Protein AF-A0A815Z453-F1 (afdb_monomer_lite)

Sequence (58 aa):
MGQASLGLLQRQYYENETNITIAYRQFISNLARTLTNDTSMIDQDVKEIFDFDKNISK

Secondary structure (DSSP, 8-state):
------SSSSTHHHHS--HHHHHHHHHHHHHHHHH-S--SSHHHHHHHHHHHHHHHT-

Structure (mmCIF, N/CA/C/O backbone):
data_AF-A0A815Z453-F1
#
_entry.id   AF-A0A815Z453-F1
#
loop_
_atom_site.group_PDB
_atom_site.id
_atom_site.type_symbol
_atom_site.label_atom_id
_atom_site.label_alt_id
_atom_site.label_comp_id
_at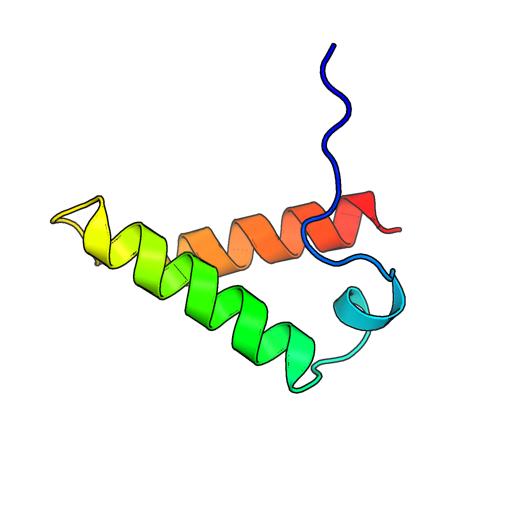om_site.label_asym_id
_atom_site.label_entity_id
_atom_site.label_seq_id
_atom_site.pdbx_PDB_ins_code
_atom_site.Cartn_x
_atom_site.Cartn_y
_atom_site.Cartn_z
_atom_site.occupancy
_atom_site.B_iso_or_equiv
_atom_site.auth_seq_id
_atom_site.auth_comp_id
_atom_site.auth_asym_id
_atom_site.auth_atom_id
_atom_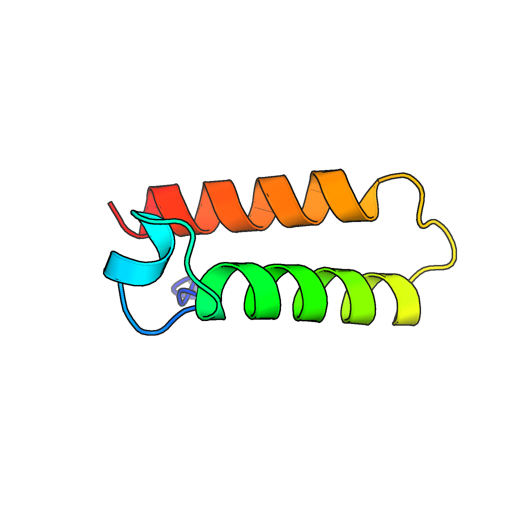site.pdbx_PDB_model_num
ATOM 1 N N . MET A 1 1 ? -15.873 13.174 -13.069 1.00 37.53 1 MET A N 1
ATOM 2 C CA . MET A 1 1 ? -15.018 13.179 -11.864 1.00 37.53 1 MET A CA 1
ATOM 3 C C . MET A 1 1 ? -15.116 11.790 -11.259 1.00 37.53 1 MET A C 1
ATOM 5 O O . MET A 1 1 ? -16.206 11.421 -10.846 1.00 37.53 1 MET A O 1
ATOM 9 N N . GLY A 1 2 ? -14.066 10.970 -11.343 1.00 46.16 2 GLY A N 1
ATOM 10 C CA . GLY A 1 2 ? -14.091 9.639 -10.729 1.00 46.16 2 GLY A CA 1
ATOM 11 C C . GLY A 1 2 ? -14.025 9.788 -9.213 1.00 46.16 2 GLY A C 1
ATOM 12 O O . GLY A 1 2 ? -13.134 10.475 -8.722 1.00 46.16 2 GLY A O 1
ATOM 13 N N . GLN A 1 3 ? -14.973 9.209 -8.476 1.00 52.59 3 GLN A N 1
ATOM 14 C CA . GLN A 1 3 ? -14.819 9.071 -7.029 1.00 52.59 3 GLN A CA 1
ATOM 15 C C . GLN A 1 3 ? -13.638 8.132 -6.781 1.00 52.59 3 GLN A C 1
ATOM 17 O O . GLN A 1 3 ? -13.668 6.978 -7.211 1.00 52.59 3 GLN A O 1
ATOM 22 N N . ALA A 1 4 ? -12.596 8.631 -6.115 1.00 60.00 4 ALA A N 1
ATOM 23 C CA . ALA A 1 4 ? -11.557 7.769 -5.578 1.00 60.00 4 ALA A CA 1
ATOM 24 C C . ALA A 1 4 ? -12.227 6.820 -4.578 1.00 60.00 4 ALA A C 1
ATOM 26 O O . ALA A 1 4 ? -12.782 7.256 -3.571 1.00 60.00 4 ALA A O 1
ATOM 27 N N . SER A 1 5 ? -12.255 5.534 -4.914 1.00 69.38 5 SER A N 1
ATOM 28 C CA . SER A 1 5 ? -12.715 4.496 -3.999 1.00 69.38 5 SER A CA 1
ATOM 29 C C . SER A 1 5 ? -11.542 4.087 -3.118 1.00 69.38 5 SER A C 1
ATOM 31 O O . SER A 1 5 ? -10.436 3.906 -3.623 1.00 69.38 5 SER A O 1
ATOM 33 N N . LEU A 1 6 ? -11.782 3.956 -1.814 1.00 79.56 6 LEU A N 1
ATOM 34 C CA . LEU A 1 6 ? -10.780 3.462 -0.872 1.00 79.56 6 LEU A CA 1
AT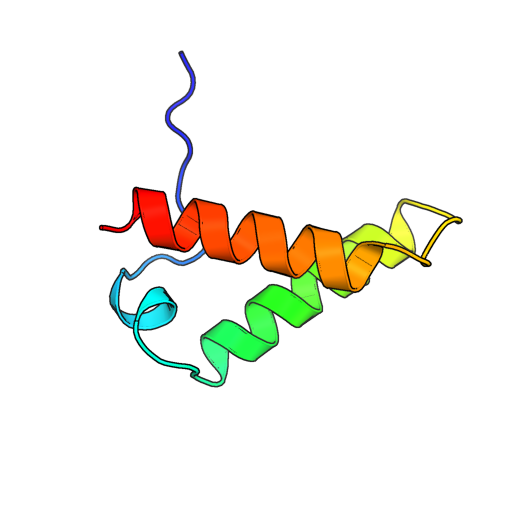OM 35 C C . LEU A 1 6 ? -10.378 2.028 -1.243 1.00 79.56 6 LEU A C 1
ATOM 37 O O . LEU A 1 6 ? -11.242 1.205 -1.554 1.00 79.56 6 LEU A O 1
ATOM 41 N N . GLY A 1 7 ? -9.081 1.716 -1.178 1.00 79.25 7 GLY A N 1
ATOM 42 C CA . GLY A 1 7 ? -8.592 0.359 -1.436 1.00 79.25 7 GLY A CA 1
ATOM 43 C C . GLY A 1 7 ? -8.985 -0.663 -0.360 1.00 79.25 7 GLY A C 1
ATOM 44 O O . GLY A 1 7 ? -9.061 -1.857 -0.644 1.00 79.25 7 GLY A O 1
ATOM 45 N N . LEU A 1 8 ? -9.287 -0.212 0.863 1.00 85.81 8 LEU A N 1
ATOM 46 C CA . LEU A 1 8 ? -9.824 -1.031 1.950 1.00 85.81 8 LEU A CA 1
ATOM 47 C C . LEU A 1 8 ? -11.289 -0.670 2.220 1.00 85.81 8 LEU A C 1
ATOM 49 O O . LEU A 1 8 ? -11.646 0.495 2.374 1.00 85.81 8 LEU A O 1
ATOM 53 N N . LEU A 1 9 ? -12.135 -1.698 2.341 1.00 79.19 9 LEU A N 1
ATOM 54 C CA . LEU A 1 9 ? -13.596 -1.560 2.433 1.00 79.19 9 LEU A CA 1
ATOM 55 C C . LEU A 1 9 ? -14.096 -0.893 3.721 1.00 79.19 9 LEU A C 1
ATOM 57 O O . LEU A 1 9 ? -15.229 -0.420 3.765 1.00 79.19 9 LEU A O 1
ATOM 61 N N . GLN A 1 10 ? -13.296 -0.901 4.789 1.00 84.25 10 GLN A N 1
ATOM 62 C CA . GLN A 1 10 ? -13.705 -0.373 6.087 1.00 84.25 10 GLN A CA 1
ATOM 63 C C . GLN A 1 10 ? -12.681 0.627 6.607 1.00 84.25 10 GLN A C 1
ATOM 65 O O . GLN A 1 10 ? -11.487 0.333 6.684 1.00 84.25 10 GLN A O 1
ATOM 70 N N . ARG A 1 11 ? -13.180 1.784 7.051 1.00 82.12 11 ARG A N 1
ATOM 71 C CA . ARG A 1 11 ? -12.380 2.873 7.624 1.00 82.12 11 ARG A CA 1
ATOM 72 C C . ARG A 1 11 ? -11.477 2.418 8.774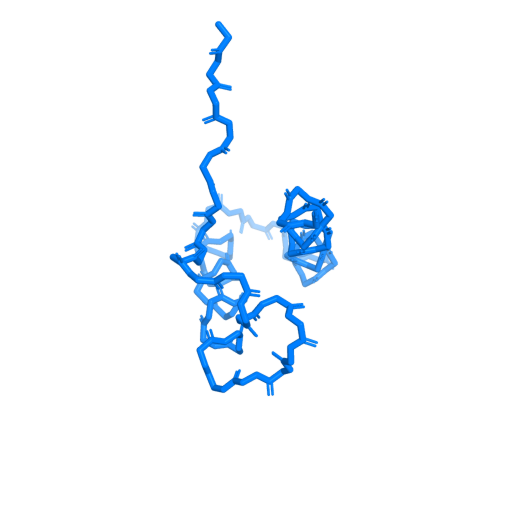 1.00 82.12 11 ARG A C 1
ATOM 74 O O . ARG A 1 11 ? -10.339 2.865 8.862 1.00 82.12 11 ARG A O 1
ATOM 81 N N . GLN A 1 12 ? -11.941 1.474 9.599 1.00 86.25 12 GLN A N 1
ATOM 82 C CA . GLN A 1 12 ? -11.183 0.951 10.743 1.00 86.25 12 GLN A CA 1
ATOM 83 C C . GLN A 1 12 ? -9.804 0.374 10.371 1.00 86.25 12 GLN A C 1
ATOM 85 O O . GLN A 1 12 ? -8.900 0.356 11.206 1.00 86.25 12 GLN A O 1
ATOM 90 N N . TYR A 1 13 ? -9.607 -0.051 9.117 1.00 89.06 13 TYR A N 1
ATOM 91 C CA . TYR A 1 13 ? -8.319 -0.567 8.644 1.00 89.06 13 TYR A CA 1
ATOM 92 C C . TYR A 1 13 ? -7.274 0.525 8.351 1.00 89.06 13 TYR A C 1
ATOM 94 O O . TYR A 1 13 ? -6.093 0.208 8.196 1.00 89.06 13 TYR A O 1
ATOM 102 N N . TYR A 1 14 ? -7.685 1.795 8.299 1.00 86.25 14 TYR A N 1
ATOM 103 C CA . TYR A 1 14 ? -6.801 2.959 8.158 1.00 86.25 14 TYR A CA 1
ATOM 104 C C . TYR A 1 14 ? -6.429 3.598 9.508 1.00 86.25 14 TYR A C 1
ATOM 106 O O . TYR A 1 14 ? -5.471 4.375 9.603 1.00 86.25 14 TYR A O 1
ATOM 114 N N . GLU A 1 15 ? -7.178 3.275 10.563 1.00 85.00 15 GLU A N 1
ATOM 115 C CA . GLU A 1 15 ? -6.985 3.820 11.909 1.00 85.00 15 GLU A CA 1
ATOM 116 C C . GLU A 1 15 ? -5.949 3.020 12.702 1.00 85.00 15 GLU A C 1
ATOM 118 O O . GLU A 1 15 ? -5.088 3.620 13.346 1.00 85.00 15 GLU A O 1
ATOM 123 N N . ASN A 1 16 ? -5.976 1.689 12.579 1.00 83.00 16 ASN A N 1
ATOM 124 C CA . ASN A 1 16 ? -5.081 0.777 13.287 1.00 83.00 16 ASN A CA 1
ATOM 125 C C . ASN A 1 16 ? -4.229 -0.042 12.313 1.00 83.00 16 ASN A C 1
ATOM 127 O O . ASN A 1 16 ? -4.700 -0.455 11.252 1.00 83.00 16 ASN A O 1
ATOM 131 N N . GLU A 1 17 ? -2.984 -0.329 12.693 1.00 82.00 17 GLU A N 1
ATOM 132 C CA . GLU A 1 17 ? -2.167 -1.288 11.957 1.00 82.00 17 GLU A CA 1
ATOM 133 C C . GLU A 1 17 ? -2.677 -2.706 12.235 1.00 82.00 17 GLU A C 1
ATOM 135 O O . GLU A 1 17 ? -2.595 -3.216 13.350 1.00 82.00 17 GLU A O 1
ATOM 140 N N . THR A 1 18 ? -3.256 -3.329 11.212 1.00 88.31 18 THR A N 1
ATOM 141 C CA . THR A 1 18 ? -3.787 -4.694 11.276 1.00 88.31 18 THR A CA 1
ATOM 142 C C . THR A 1 18 ? -3.098 -5.581 10.245 1.00 88.31 18 THR A C 1
ATOM 144 O O . THR A 1 18 ? -2.487 -5.089 9.294 1.00 88.31 18 THR A O 1
ATOM 147 N N . ASN A 1 19 ? -3.260 -6.902 10.361 1.00 91.06 19 ASN A N 1
ATOM 148 C CA . ASN A 1 19 ? -2.791 -7.841 9.333 1.00 91.06 19 ASN A CA 1
ATOM 149 C C . ASN A 1 19 ? -3.354 -7.510 7.939 1.00 91.06 19 ASN A C 1
ATOM 151 O O . ASN A 1 19 ? -2.665 -7.695 6.941 1.00 91.06 19 ASN A O 1
ATOM 155 N N . ILE A 1 20 ? -4.577 -6.970 7.870 1.00 90.25 20 ILE A N 1
ATOM 156 C CA . ILE A 1 20 ? -5.209 -6.526 6.619 1.00 90.25 20 ILE A CA 1
ATOM 157 C C . ILE A 1 20 ? -4.464 -5.316 6.044 1.00 90.25 20 ILE A C 1
ATOM 159 O O . ILE A 1 20 ? -4.138 -5.297 4.859 1.00 90.25 20 ILE A O 1
ATOM 163 N N . THR A 1 21 ? -4.127 -4.341 6.888 1.00 90.38 21 THR A N 1
ATOM 164 C CA . THR A 1 21 ? -3.347 -3.154 6.510 1.00 90.38 21 THR A CA 1
ATOM 165 C C . THR A 1 21 ? -1.961 -3.533 5.980 1.00 90.38 21 THR A C 1
ATOM 167 O O . THR A 1 21 ? -1.503 -3.001 4.968 1.00 90.38 21 THR A O 1
ATOM 170 N N . ILE A 1 22 ? -1.297 -4.486 6.638 1.00 91.19 22 ILE A N 1
ATOM 171 C CA . ILE A 1 22 ? 0.016 -4.993 6.223 1.00 91.19 22 ILE A CA 1
ATOM 172 C C . ILE A 1 22 ? -0.091 -5.702 4.868 1.00 91.19 22 ILE A C 1
ATOM 174 O O . ILE A 1 22 ? 0.668 -5.375 3.954 1.00 91.19 22 ILE A O 1
ATOM 178 N N . ALA A 1 23 ? -1.056 -6.613 4.717 1.00 93.38 23 ALA A N 1
ATOM 179 C CA . ALA A 1 23 ? -1.270 -7.359 3.478 1.00 93.38 23 ALA A CA 1
ATOM 180 C C . ALA A 1 23 ? -1.585 -6.435 2.290 1.00 93.38 23 ALA A C 1
ATOM 182 O O . ALA A 1 23 ? -1.066 -6.642 1.195 1.00 93.38 23 ALA A O 1
ATOM 183 N N . TYR A 1 24 ? -2.373 -5.380 2.508 1.00 92.88 24 TYR A N 1
ATOM 184 C CA . TYR A 1 24 ? -2.681 -4.378 1.486 1.00 92.88 24 TYR A CA 1
ATOM 185 C C . TYR A 1 24 ? -1.433 -3.642 0.988 1.00 92.88 24 TYR A C 1
ATOM 187 O O . TYR A 1 24 ? -1.181 -3.598 -0.216 1.00 92.88 24 TYR A O 1
ATOM 195 N N . ARG A 1 25 ? -0.597 -3.125 1.898 1.00 92.81 25 ARG A N 1
ATOM 196 C CA . ARG A 1 25 ? 0.652 -2.444 1.512 1.00 92.81 25 ARG A CA 1
ATOM 197 C C . ARG A 1 25 ? 1.619 -3.393 0.801 1.00 92.81 25 ARG A C 1
ATOM 199 O O . ARG A 1 25 ? 2.236 -3.008 -0.189 1.00 92.81 25 ARG A O 1
ATOM 206 N N . GLN A 1 26 ? 1.715 -4.642 1.258 1.00 94.50 26 GLN A N 1
ATOM 207 C CA . GLN A 1 26 ? 2.529 -5.667 0.595 1.00 94.50 26 GLN A CA 1
ATOM 208 C C . GLN A 1 26 ? 2.023 -5.985 -0.814 1.00 94.50 26 GLN A C 1
ATOM 210 O O . GLN A 1 26 ? 2.829 -6.116 -1.732 1.00 94.50 26 GLN A O 1
ATOM 215 N N . PHE A 1 27 ? 0.705 -6.072 -1.004 1.00 94.62 27 PHE A N 1
ATOM 216 C CA . PHE A 1 27 ? 0.108 -6.287 -2.318 1.00 94.62 27 PHE A CA 1
ATOM 217 C C . PHE A 1 27 ? 0.473 -5.163 -3.297 1.00 94.62 27 PHE A C 1
ATOM 219 O O . PHE A 1 27 ? 0.977 -5.453 -4.381 1.00 94.62 27 PHE A O 1
ATOM 226 N N . ILE A 1 28 ? 0.300 -3.895 -2.904 1.00 94.00 28 ILE A N 1
ATOM 227 C CA . ILE A 1 28 ? 0.641 -2.750 -3.766 1.00 94.00 28 ILE A CA 1
ATOM 228 C C . ILE A 1 28 ? 2.145 -2.712 -4.054 1.00 94.00 28 ILE A C 1
ATOM 230 O O . ILE A 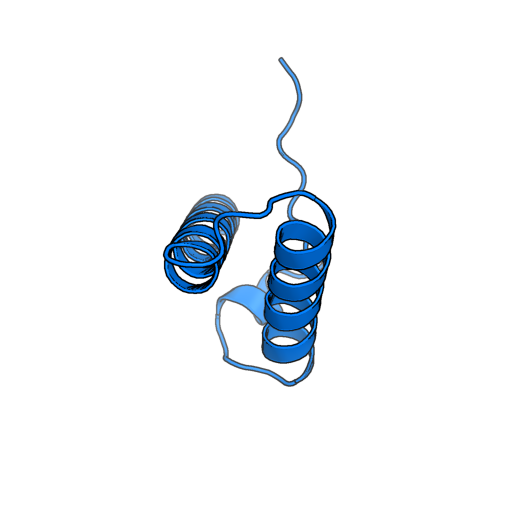1 28 ? 2.539 -2.543 -5.205 1.00 94.00 28 ILE A O 1
ATOM 234 N N . SER A 1 29 ? 2.987 -2.938 -3.040 1.00 94.88 29 SER A N 1
ATOM 235 C CA . SER A 1 29 ? 4.446 -2.987 -3.202 1.00 94.88 29 SER A CA 1
ATOM 236 C C . SER A 1 29 ? 4.870 -4.075 -4.201 1.00 94.88 29 SER A C 1
ATOM 238 O O . SER A 1 29 ? 5.658 -3.820 -5.111 1.00 94.88 29 SER A O 1
ATOM 240 N N . ASN A 1 30 ? 4.293 -5.277 -4.112 1.00 95.38 30 ASN A N 1
ATOM 241 C CA . ASN A 1 30 ? 4.590 -6.372 -5.040 1.00 95.38 30 ASN A CA 1
ATOM 242 C C . ASN A 1 30 ? 4.076 -6.104 -6.460 1.00 95.38 30 ASN A C 1
ATOM 244 O O . ASN A 1 30 ? 4.757 -6.436 -7.434 1.00 95.38 30 ASN A O 1
ATOM 248 N N . LEU A 1 31 ? 2.903 -5.479 -6.591 1.00 94.19 31 LEU A N 1
ATOM 249 C CA . LEU A 1 31 ? 2.376 -5.064 -7.887 1.00 94.19 31 LEU A CA 1
ATOM 250 C C . LEU A 1 31 ? 3.300 -4.028 -8.539 1.00 94.19 31 LEU A C 1
ATOM 252 O O . LEU A 1 31 ? 3.687 -4.203 -9.690 1.00 94.19 31 LEU A O 1
ATOM 256 N N . ALA A 1 32 ? 3.725 -3.006 -7.793 1.00 94.25 32 ALA A N 1
ATOM 257 C CA . ALA A 1 32 ? 4.662 -1.997 -8.278 1.00 94.25 32 ALA A CA 1
ATOM 258 C C . ALA A 1 32 ? 5.989 -2.630 -8.724 1.00 94.25 32 ALA A C 1
ATOM 260 O O . ALA A 1 32 ? 6.434 -2.385 -9.841 1.00 94.25 32 ALA A O 1
ATOM 261 N N . ARG A 1 33 ? 6.562 -3.540 -7.923 1.00 94.19 33 ARG A N 1
ATOM 262 C CA . ARG A 1 33 ? 7.797 -4.273 -8.274 1.00 94.19 33 ARG A CA 1
ATOM 263 C C . ARG A 1 33 ? 7.665 -5.118 -9.543 1.00 94.19 33 ARG A C 1
ATOM 265 O O . ARG A 1 33 ? 8.6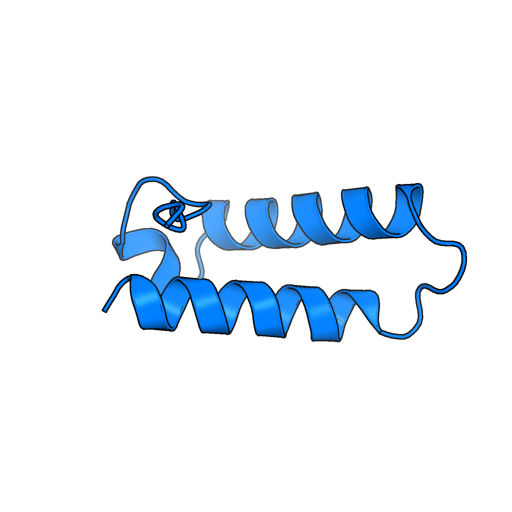66 -5.402 -10.184 1.00 94.19 33 ARG A O 1
ATOM 272 N N . THR A 1 34 ? 6.449 -5.527 -9.899 1.00 94.31 34 THR A N 1
ATOM 273 C CA . THR A 1 34 ? 6.179 -6.259 -11.147 1.00 94.31 34 THR A CA 1
ATOM 274 C C . THR A 1 34 ? 6.102 -5.320 -12.357 1.00 94.31 34 THR A C 1
ATOM 276 O O . THR A 1 34 ? 6.364 -5.738 -13.481 1.00 94.31 34 THR A O 1
ATOM 279 N N . LEU A 1 35 ? 5.728 -4.056 -12.143 1.00 92.25 35 LEU A N 1
ATOM 280 C CA . LEU A 1 35 ? 5.442 -3.087 -13.204 1.00 92.25 35 LEU A CA 1
ATOM 281 C C . LEU A 1 35 ? 6.614 -2.150 -13.521 1.00 92.25 35 LEU A C 1
ATOM 283 O O . LEU A 1 35 ? 6.635 -1.567 -14.603 1.00 92.25 35 LEU A O 1
ATOM 287 N N . THR A 1 36 ? 7.574 -1.989 -12.608 1.00 90.38 36 THR A N 1
ATOM 288 C CA . THR A 1 36 ? 8.734 -1.110 -12.799 1.00 90.38 36 THR A CA 1
ATOM 289 C C . THR A 1 36 ? 10.050 -1.803 -12.456 1.00 90.38 36 THR A C 1
ATOM 291 O O . THR A 1 36 ? 10.124 -2.624 -11.546 1.00 90.38 36 THR A O 1
ATOM 294 N N . ASN A 1 37 ? 11.107 -1.427 -13.179 1.00 86.94 37 ASN A N 1
ATOM 295 C CA . ASN A 1 37 ? 12.484 -1.832 -12.883 1.00 86.94 37 ASN A CA 1
ATOM 296 C C . ASN A 1 37 ? 13.145 -0.931 -11.827 1.00 86.94 37 ASN A C 1
ATOM 298 O O . ASN A 1 37 ? 14.172 -1.304 -11.265 1.00 86.94 37 ASN A O 1
ATOM 302 N N . ASP A 1 38 ? 12.582 0.253 -11.570 1.00 89.19 38 ASP A N 1
ATOM 303 C CA . ASP A 1 38 ? 13.036 1.137 -10.499 1.00 89.19 38 ASP A CA 1
ATOM 304 C C . ASP A 1 38 ? 12.237 0.850 -9.231 1.00 89.19 38 ASP A C 1
ATOM 306 O O . ASP A 1 38 ? 11.072 1.228 -9.102 1.00 89.19 38 ASP A O 1
ATOM 310 N N . THR A 1 39 ? 12.871 0.146 -8.298 1.00 90.94 39 THR A N 1
ATOM 311 C CA . THR A 1 39 ? 12.252 -0.246 -7.032 1.00 90.94 39 THR A CA 1
ATOM 312 C C . THR A 1 39 ? 12.652 0.646 -5.863 1.00 90.94 39 THR A C 1
ATOM 314 O O . THR A 1 39 ? 12.275 0.350 -4.731 1.00 90.94 39 THR A O 1
ATOM 317 N N . SER A 1 40 ? 13.439 1.700 -6.103 1.00 92.25 40 SER A N 1
ATOM 318 C CA . SER A 1 40 ? 14.073 2.495 -5.043 1.00 92.25 40 SER A CA 1
ATOM 319 C C . SER A 1 40 ? 13.071 3.273 -4.186 1.00 92.25 40 SER A C 1
ATOM 321 O O . SER A 1 40 ? 13.300 3.458 -2.992 1.00 92.25 40 SER A O 1
ATOM 323 N N . MET A 1 41 ? 11.944 3.674 -4.779 1.00 94.31 41 MET A N 1
ATOM 324 C CA . MET A 1 41 ? 10.918 4.492 -4.128 1.00 94.31 41 MET A CA 1
ATOM 325 C C . MET A 1 41 ? 9.628 3.745 -3.788 1.00 94.31 41 MET A C 1
ATOM 327 O O . MET A 1 41 ? 8.779 4.302 -3.102 1.00 94.31 41 MET A O 1
ATOM 331 N N . ILE A 1 42 ? 9.493 2.472 -4.173 1.00 94.38 42 ILE A N 1
ATOM 332 C CA . ILE A 1 42 ? 8.221 1.738 -4.057 1.00 94.38 42 ILE A CA 1
ATOM 333 C C . ILE A 1 42 ? 7.661 1.761 -2.634 1.00 94.38 42 ILE A C 1
ATOM 335 O O . ILE A 1 42 ? 6.467 1.978 -2.448 1.00 94.38 42 ILE A O 1
ATOM 339 N N . ASP A 1 43 ? 8.496 1.548 -1.618 1.00 92.12 43 ASP A N 1
ATOM 340 C CA . ASP A 1 43 ? 8.007 1.502 -0.238 1.00 92.12 43 ASP A CA 1
ATOM 341 C C . ASP A 1 43 ? 7.563 2.891 0.265 1.00 92.12 43 ASP A C 1
ATOM 343 O O . ASP A 1 43 ? 6.610 2.987 1.043 1.00 92.12 43 ASP A O 1
ATOM 347 N N . GLN A 1 44 ? 8.194 3.966 -0.222 1.00 94.75 44 GLN A N 1
ATOM 348 C CA . GLN A 1 44 ? 7.782 5.345 0.050 1.00 94.75 44 GLN A CA 1
ATOM 349 C C . GLN A 1 44 ? 6.472 5.677 -0.678 1.00 94.75 44 GLN A C 1
ATOM 351 O O . GLN A 1 44 ? 5.536 6.168 -0.050 1.00 94.75 44 GLN A O 1
ATOM 356 N N . ASP A 1 45 ? 6.358 5.327 -1.958 1.00 94.69 45 ASP A N 1
ATOM 357 C CA . ASP A 1 45 ? 5.157 5.573 -2.762 1.00 94.69 45 ASP A CA 1
ATOM 358 C C . ASP A 1 45 ? 3.943 4.818 -2.196 1.00 94.69 45 ASP A C 1
ATOM 360 O O . ASP A 1 45 ? 2.850 5.368 -2.063 1.00 94.69 45 ASP A O 1
ATOM 364 N N . VAL A 1 46 ? 4.130 3.561 -1.775 1.00 94.19 46 VAL A N 1
ATOM 365 C CA . VAL A 1 46 ? 3.090 2.757 -1.107 1.00 94.19 46 VAL A CA 1
ATOM 366 C C . VAL A 1 46 ? 2.642 3.410 0.199 1.00 94.19 46 VAL A C 1
ATOM 368 O O . VAL A 1 46 ? 1.451 3.389 0.526 1.00 94.19 46 VAL A O 1
ATOM 371 N N . LYS A 1 47 ? 3.576 3.995 0.957 1.00 93.25 47 LYS A N 1
ATOM 372 C CA . LYS A 1 47 ? 3.247 4.736 2.175 1.00 93.25 47 LYS A CA 1
ATOM 373 C C . LYS A 1 47 ? 2.419 5.983 1.854 1.00 93.25 47 LYS A C 1
ATOM 375 O O . LYS A 1 47 ? 1.430 6.227 2.538 1.00 93.25 47 LYS A O 1
ATOM 380 N N . GLU A 1 48 ? 2.781 6.738 0.821 1.00 94.38 48 GLU A N 1
ATOM 381 C CA . GLU A 1 48 ? 2.051 7.940 0.402 1.00 94.38 48 GLU A CA 1
ATOM 382 C C . GLU A 1 48 ? 0.636 7.624 -0.093 1.00 94.38 48 GLU A C 1
ATOM 384 O O . GLU A 1 48 ? -0.313 8.296 0.313 1.00 94.38 48 GLU A O 1
ATOM 389 N N . ILE A 1 49 ? 0.469 6.553 -0.877 1.00 91.94 49 ILE A N 1
ATOM 390 C CA . ILE A 1 49 ? -0.851 6.043 -1.284 1.00 91.94 49 ILE A CA 1
ATOM 391 C C . ILE A 1 49 ? -1.692 5.711 -0.049 1.00 91.94 49 ILE A C 1
ATOM 393 O O . ILE A 1 49 ? -2.848 6.120 0.056 1.00 91.94 49 ILE A O 1
ATOM 397 N N . PHE A 1 50 ? -1.109 5.001 0.918 1.00 92.00 50 PHE A N 1
ATOM 398 C CA . PHE A 1 50 ? -1.826 4.630 2.132 1.00 92.00 50 PHE A CA 1
ATOM 399 C C . PHE A 1 50 ? -2.205 5.848 2.992 1.00 92.00 50 PHE A C 1
ATOM 401 O O . PHE A 1 50 ? -3.313 5.905 3.525 1.00 92.00 50 PHE A O 1
ATOM 408 N N . ASP A 1 51 ? -1.318 6.836 3.117 1.00 91.19 51 ASP A N 1
ATOM 409 C CA . ASP A 1 51 ? -1.592 8.074 3.852 1.00 91.19 51 ASP A CA 1
ATOM 410 C C . ASP A 1 51 ? -2.671 8.924 3.159 1.00 91.19 51 ASP A C 1
ATOM 412 O O . ASP A 1 51 ? -3.509 9.538 3.830 1.00 91.19 51 ASP A O 1
ATOM 416 N N . PHE A 1 52 ? -2.699 8.927 1.825 1.00 91.19 52 PHE A N 1
ATOM 417 C CA . PHE A 1 52 ? -3.752 9.558 1.034 1.00 91.19 52 PHE A CA 1
ATOM 418 C C . PHE A 1 52 ? -5.113 8.888 1.266 1.00 91.19 52 PHE A C 1
ATOM 420 O O . PHE A 1 52 ? -6.068 9.573 1.643 1.00 91.19 52 PHE A O 1
ATOM 427 N N . ASP A 1 53 ? -5.186 7.559 1.150 1.00 90.00 53 ASP A N 1
ATOM 428 C CA . ASP A 1 53 ? -6.399 6.787 1.444 1.00 90.00 53 ASP A CA 1
ATOM 429 C C . ASP A 1 53 ? -6.883 7.039 2.880 1.00 90.00 53 ASP A C 1
ATOM 431 O O . ASP A 1 53 ? -8.068 7.283 3.123 1.00 90.00 53 ASP A O 1
ATOM 435 N N . LYS A 1 54 ? -5.956 7.055 3.848 1.00 89.12 54 LYS A N 1
ATOM 436 C CA . LYS A 1 54 ? -6.264 7.349 5.250 1.00 89.12 54 LYS A CA 1
ATOM 437 C C . LYS A 1 54 ? -6.885 8.732 5.413 1.00 89.12 54 LYS A C 1
ATOM 439 O O . LYS A 1 54 ? -7.824 8.877 6.192 1.00 89.12 54 LYS A O 1
ATOM 444 N N . ASN A 1 55 ? -6.396 9.744 4.700 1.00 89.00 55 ASN A N 1
ATOM 445 C CA . ASN A 1 55 ? -6.955 11.093 4.765 1.00 89.00 55 ASN A CA 1
ATOM 446 C C . ASN A 1 55 ? -8.332 11.202 4.103 1.00 89.00 55 ASN A C 1
ATOM 448 O O . ASN A 1 55 ? -9.173 11.911 4.644 1.00 89.00 55 ASN A O 1
ATOM 452 N N . ILE A 1 56 ? -8.592 10.484 3.006 1.00 86.75 56 ILE A N 1
ATOM 453 C CA . ILE A 1 56 ? -9.937 10.414 2.402 1.00 86.75 56 ILE A CA 1
ATOM 454 C C . ILE A 1 56 ? -10.912 9.670 3.313 1.00 86.75 56 ILE A C 1
ATOM 456 O O . ILE A 1 56 ? -12.095 9.993 3.355 1.00 86.75 56 ILE A O 1
ATOM 460 N N . SER A 1 57 ? -10.426 8.669 4.049 1.00 83.56 57 SER A N 1
ATOM 461 C CA . SER A 1 57 ? -11.270 7.890 4.951 1.00 83.56 57 SER A CA 1
ATOM 462 C C . SER A 1 57 ? -11.769 8.683 6.166 1.00 83.56 57 SER A C 1
ATOM 464 O O . SER A 1 57 ? -12.704 8.210 6.813 1.00 83.56 57 SER A O 1
ATOM 466 N N . LYS A 1 58 ? -11.157 9.840 6.483 1.00 77.75 58 LYS A N 1
ATOM 467 C CA . LYS A 1 58 ? -11.485 10.695 7.638 1.00 77.75 58 LYS A CA 1
ATOM 468 C C . LYS A 1 58 ? -12.788 11.464 7.462 1.00 77.75 58 LYS A C 1
ATOM 470 O O . LYS A 1 58 ? -13.533 11.507 8.472 1.00 77.75 58 LYS A O 1
#

pLDDT: mean 86.63, std 11.71, range [37.53, 95.38]

Radius of gyration: 11.97 Å; chains: 1; bounding box: 29×21×26 Å

Organism: NCBI:txid392030

InterPro domains:
  IPR042089 Peptidase M13, domain 2 [G3DSA:1.10.1380.10] (1-58)

Foldseek 3Di:
DDDPDQPDPDLVCLVDPDPVVVVSLVVQLVVVVVVDPDSPCSNVVSVVSSVVSNVVSD